Protein AF-A0A7V4GAA5-F1 (afdb_monomer_lite)

Secondary structure (DSSP, 8-state):
--TT--HHHHHHHHHHHHHHHHHHHHHHHS---HHHHHHHHHHHHHHT-S-HHHHHHHHHHHHHHHHHHHTTHHHHHHHHHHHHT---HHHHH-GGGGGGGGHHHHHHHHHHHHHHHTT--HHHHHHHHHHHTT-HHHHHHHHHHH-GGGHHHHHHHHHHHHHHHHHHHHHHT-

Radius of gyration: 19.04 Å; chains: 1; bounding box: 46×38×57 Å

pLDDT: mean 88.58, std 7.23, range [47.41, 96.06]

InterPro domains:
  IPR005661 Na+-transporting methylmalonyl-CoA/oxaloacetate decarboxylase, beta subunit [PF03977] (18-174)
  IPR005661 Na+-transporting methylmalonyl-CoA/oxaloacetate decarboxylase, beta subunit [PTHR35806] (14-174)

Sequence (174 aa):
MPADAGLWVYLGFFLAAVLAAGLGWLAVAYRLQPVFLLPLAVGLLLAAFPHPLLADALAPFLNLLQPGLDSGLFVALIFLGWGAGANLSFLVARPTKLILGLIPPAALFATYHVAVALGLSPGQGATAALIGGGDALSVAFLASRAAPEFLGPAVLAAFTLVGLQFWCQPALMR

Organism: NCBI:txid60893

Structure (mmCIF, N/CA/C/O backbone):
data_AF-A0A7V4GAA5-F1
#
_entry.id   AF-A0A7V4GAA5-F1
#
loop_
_atom_site.group_PDB
_atom_site.id
_atom_site.type_symbol
_atom_site.label_atom_id
_atom_site.label_alt_id
_atom_site.label_comp_id
_atom_site.label_asym_id
_atom_site.label_entity_id
_atom_site.label_seq_id
_atom_site.pdbx_PDB_ins_code
_atom_site.Cartn_x
_atom_site.Cartn_y
_atom_site.Cartn_z
_atom_site.occupancy
_atom_site.B_iso_or_equiv
_atom_site.auth_seq_id
_atom_site.auth_comp_id
_atom_site.auth_asym_id
_atom_site.auth_atom_id
_atom_site.pdbx_PDB_model_num
ATOM 1 N N . MET A 1 1 ? 16.451 3.320 -32.765 1.00 49.25 1 MET A N 1
ATOM 2 C CA . MET A 1 1 ? 15.761 2.093 -32.320 1.00 49.25 1 MET A CA 1
ATOM 3 C C . MET A 1 1 ? 16.797 1.289 -31.562 1.00 49.25 1 MET A C 1
ATOM 5 O O . MET A 1 1 ? 17.778 0.943 -32.210 1.00 49.25 1 MET A O 1
ATOM 9 N N . PRO A 1 2 ? 16.682 1.069 -30.241 1.00 47.41 2 PRO A N 1
ATOM 10 C CA . PRO A 1 2 ? 17.527 0.062 -29.615 1.00 47.41 2 PRO A CA 1
ATOM 11 C C . PRO A 1 2 ? 17.105 -1.275 -30.234 1.00 47.41 2 PRO A C 1
ATOM 13 O O . PRO A 1 2 ? 15.951 -1.684 -30.115 1.00 47.41 2 PRO A O 1
ATOM 16 N N . ALA A 1 3 ? 17.992 -1.859 -31.035 1.00 52.62 3 ALA A N 1
ATOM 17 C CA . ALA A 1 3 ? 17.760 -3.040 -31.866 1.00 52.62 3 ALA A CA 1
ATOM 18 C C . ALA A 1 3 ? 17.817 -4.360 -31.063 1.00 52.62 3 ALA A C 1
ATOM 20 O O . ALA A 1 3 ? 17.899 -5.444 -31.632 1.00 52.62 3 ALA A O 1
ATOM 21 N N . ASP A 1 4 ? 17.787 -4.253 -29.739 1.00 58.16 4 ASP A N 1
ATOM 22 C CA . ASP A 1 4 ? 18.194 -5.263 -28.770 1.00 58.16 4 ASP A CA 1
ATOM 23 C C . ASP A 1 4 ? 17.146 -5.497 -27.660 1.00 58.16 4 ASP A C 1
ATOM 25 O O . ASP A 1 4 ? 17.279 -6.426 -26.862 1.00 58.16 4 ASP A O 1
ATOM 29 N N . ALA A 1 5 ? 16.036 -4.747 -27.654 1.00 61.91 5 ALA A N 1
ATOM 30 C CA . ALA A 1 5 ? 14.881 -5.058 -26.813 1.00 61.91 5 ALA A CA 1
ATOM 31 C C . ALA A 1 5 ? 14.070 -6.210 -27.436 1.00 61.91 5 ALA A C 1
ATOM 33 O O . ALA A 1 5 ? 13.341 -6.031 -28.412 1.00 61.91 5 ALA A O 1
ATOM 34 N N . GLY A 1 6 ? 14.206 -7.416 -26.880 1.00 78.62 6 GLY A N 1
ATOM 35 C CA . GLY A 1 6 ? 13.445 -8.587 -27.326 1.00 78.62 6 GLY A CA 1
ATOM 36 C C . GLY A 1 6 ? 11.925 -8.392 -27.211 1.00 78.62 6 GLY A C 1
ATOM 37 O O . GLY A 1 6 ? 11.447 -7.607 -26.394 1.00 78.62 6 GLY A O 1
ATOM 38 N N . LEU A 1 7 ? 11.153 -9.164 -27.989 1.00 83.88 7 LEU A N 1
ATOM 39 C CA . LEU A 1 7 ? 9.676 -9.182 -27.998 1.00 83.88 7 LEU A CA 1
ATOM 40 C C . LEU A 1 7 ? 9.049 -9.171 -26.589 1.00 83.88 7 LEU A C 1
ATOM 42 O O . LEU A 1 7 ? 8.017 -8.542 -26.365 1.00 83.88 7 LEU A O 1
ATOM 46 N N . TRP A 1 8 ? 9.700 -9.832 -25.631 1.00 85.00 8 TRP A N 1
ATOM 47 C CA . TRP A 1 8 ? 9.291 -9.905 -24.229 1.00 85.00 8 TRP A CA 1
ATOM 48 C C . TRP A 1 8 ? 9.189 -8.545 -23.530 1.00 85.00 8 TRP A C 1
ATOM 50 O O . TRP A 1 8 ? 8.291 -8.356 -22.714 1.00 85.00 8 TRP A O 1
ATOM 60 N N . VAL A 1 9 ? 10.051 -7.582 -23.870 1.00 85.31 9 VAL A N 1
ATOM 61 C CA . VAL A 1 9 ? 10.027 -6.227 -23.293 1.00 85.31 9 VAL A CA 1
ATOM 62 C C . VAL A 1 9 ? 8.776 -5.478 -23.752 1.00 85.31 9 VAL A C 1
ATOM 64 O O . VAL A 1 9 ? 8.057 -4.898 -22.941 1.00 85.31 9 VAL A O 1
ATOM 67 N N . TYR A 1 10 ? 8.463 -5.553 -25.047 1.00 87.12 10 TYR A N 1
ATOM 68 C CA . TYR A 1 10 ? 7.264 -4.932 -25.609 1.00 87.12 10 TYR A CA 1
ATOM 69 C C . TYR A 1 10 ? 5.977 -5.607 -25.137 1.00 87.12 10 TYR A C 1
ATOM 71 O O . TYR A 1 10 ? 4.987 -4.922 -24.886 1.00 87.12 10 TYR A O 1
ATOM 79 N N . LEU A 1 11 ? 5.994 -6.932 -24.965 1.00 89.94 11 LEU A N 1
ATOM 80 C CA . LEU A 1 11 ? 4.877 -7.658 -24.367 1.00 89.94 11 LEU A CA 1
ATOM 81 C C . LEU A 1 11 ? 4.651 -7.225 -22.911 1.00 89.94 11 LEU A C 1
ATOM 83 O O . LEU A 1 11 ? 3.516 -6.956 -22.527 1.00 89.94 11 LEU A O 1
ATOM 87 N N . GLY A 1 12 ? 5.721 -7.104 -22.120 1.00 89.38 12 GLY A N 1
ATOM 88 C CA . GLY A 1 12 ? 5.652 -6.604 -20.745 1.00 89.38 12 GLY A CA 1
ATOM 89 C C . GLY A 1 12 ? 5.072 -5.191 -20.671 1.00 89.38 12 GLY A C 1
ATOM 90 O O . GLY A 1 12 ? 4.147 -4.945 -19.898 1.00 89.38 12 GLY A O 1
ATOM 91 N N . PHE A 1 13 ? 5.539 -4.288 -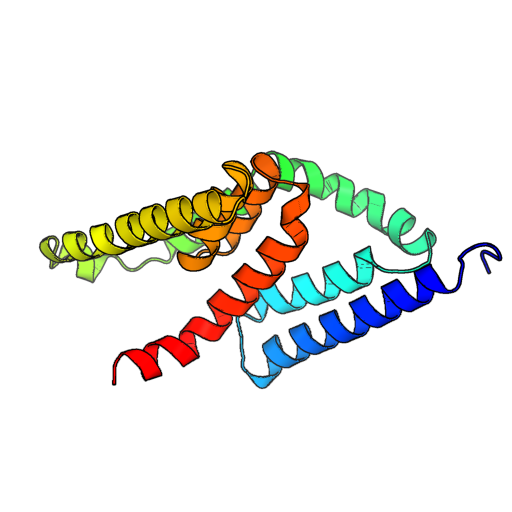21.538 1.00 91.00 13 PHE A N 1
ATOM 92 C CA . PHE A 1 13 ? 4.983 -2.940 -21.648 1.00 91.00 13 PHE A CA 1
ATOM 93 C C . PHE A 1 13 ? 3.501 -2.951 -22.035 1.00 91.00 13 PHE A C 1
ATOM 95 O O . PHE A 1 13 ? 2.701 -2.253 -21.418 1.00 91.00 13 PHE A O 1
ATOM 102 N N . PHE A 1 14 ? 3.113 -3.761 -23.022 1.00 92.38 14 PHE A N 1
ATOM 103 C CA . PHE A 1 14 ? 1.718 -3.879 -23.441 1.00 92.38 14 PHE A CA 1
ATOM 104 C C . PHE A 1 14 ? 0.816 -4.339 -22.287 1.00 92.38 14 PHE A C 1
ATOM 106 O O . PHE A 1 14 ? -0.228 -3.734 -22.046 1.00 92.38 14 PHE A O 1
ATOM 113 N N . LEU A 1 15 ? 1.236 -5.355 -21.527 1.00 93.31 15 LEU A N 1
ATOM 114 C CA . LEU A 1 15 ? 0.495 -5.830 -20.356 1.00 93.31 15 LEU A CA 1
ATOM 115 C C . LEU A 1 15 ? 0.383 -4.750 -19.273 1.00 93.31 15 LEU A C 1
ATOM 117 O O . LEU A 1 15 ? -0.707 -4.517 -18.749 1.00 93.31 15 LEU A O 1
ATOM 121 N N . ALA A 1 16 ? 1.478 -4.047 -18.976 1.00 92.31 16 ALA A N 1
ATOM 122 C CA . ALA A 1 16 ? 1.469 -2.927 -18.039 1.00 92.31 16 ALA A CA 1
ATOM 123 C C . ALA A 1 16 ? 0.545 -1.793 -18.509 1.00 92.31 16 ALA A C 1
ATOM 125 O O . ALA A 1 16 ? -0.163 -1.202 -17.695 1.00 92.31 16 ALA A O 1
ATOM 126 N N . ALA A 1 17 ? 0.491 -1.530 -19.816 1.00 93.81 17 ALA A N 1
ATOM 127 C CA . ALA A 1 17 ? -0.380 -0.517 -20.393 1.00 93.81 17 ALA A CA 1
ATOM 128 C C . ALA A 1 17 ? -1.861 -0.881 -20.299 1.00 93.81 17 ALA A C 1
ATOM 130 O O . ALA A 1 17 ? -2.674 -0.032 -19.934 1.00 93.81 17 ALA A O 1
ATOM 131 N N . VAL A 1 18 ? -2.210 -2.144 -20.552 1.00 95.38 18 VAL A N 1
ATOM 132 C CA . VAL A 1 18 ? -3.575 -2.648 -20.347 1.00 95.38 18 VAL A CA 1
ATOM 133 C C . VAL A 1 18 ? -3.975 -2.534 -18.875 1.00 95.38 18 VAL A C 1
ATOM 135 O O . VAL A 1 18 ? -5.063 -2.041 -18.575 1.00 95.38 18 VAL A O 1
ATOM 138 N N . LEU A 1 19 ? -3.090 -2.921 -17.951 1.00 93.69 19 LEU A N 1
ATOM 139 C CA . LEU A 1 19 ? -3.339 -2.797 -16.513 1.00 93.69 19 LEU A CA 1
ATOM 140 C C . LEU A 1 19 ? -3.519 -1.335 -16.092 1.00 93.69 19 LEU A C 1
ATOM 142 O O . LEU A 1 19 ? -4.501 -1.011 -15.428 1.00 93.69 19 LEU A O 1
ATOM 146 N N . ALA A 1 20 ? -2.629 -0.437 -16.513 1.00 94.06 20 ALA A N 1
ATOM 147 C CA . ALA A 1 20 ? -2.718 0.985 -16.200 1.00 94.06 20 ALA A CA 1
ATOM 148 C C . ALA A 1 20 ? -3.989 1.633 -16.767 1.00 94.06 20 ALA A C 1
ATOM 150 O O . ALA A 1 20 ? -4.658 2.390 -16.065 1.00 94.06 20 ALA A O 1
ATOM 151 N N . ALA A 1 21 ? -4.364 1.306 -18.007 1.00 94.81 21 ALA A N 1
ATOM 152 C CA . ALA A 1 21 ? -5.617 1.766 -18.599 1.00 94.81 21 ALA A CA 1
ATOM 153 C C . ALA A 1 21 ? -6.833 1.239 -17.821 1.00 94.81 21 ALA A C 1
ATOM 155 O O . ALA A 1 21 ? -7.769 1.995 -17.566 1.00 94.81 21 ALA A O 1
ATOM 156 N N . GLY A 1 22 ? -6.795 -0.025 -17.384 1.00 93.31 22 GLY A N 1
ATOM 157 C CA . GLY A 1 22 ? -7.817 -0.621 -16.526 1.00 93.31 22 GLY A CA 1
ATOM 158 C C . GLY A 1 22 ? -7.950 0.097 -15.181 1.00 93.31 22 GLY A C 1
ATOM 159 O O . GLY A 1 22 ? -9.056 0.469 -14.796 1.00 93.31 22 GLY A O 1
ATOM 160 N N . LEU A 1 23 ? -6.834 0.366 -14.497 1.00 91.56 23 LEU A N 1
ATOM 161 C CA . LEU A 1 23 ? -6.815 1.132 -13.244 1.00 91.56 23 LEU A CA 1
ATOM 162 C C . LEU A 1 23 ? -7.336 2.558 -13.438 1.00 91.56 23 LEU A C 1
ATOM 164 O O . LEU A 1 23 ? -8.141 3.028 -12.638 1.00 91.56 23 LEU A O 1
ATOM 168 N N . GLY A 1 24 ? -6.910 3.236 -14.506 1.00 93.38 24 GLY A N 1
ATOM 169 C CA . GLY A 1 24 ? -7.375 4.583 -14.830 1.00 93.38 24 GLY A CA 1
ATOM 170 C C . GLY A 1 24 ? -8.871 4.616 -15.138 1.00 93.38 24 GLY A C 1
ATOM 171 O O . GLY A 1 24 ? -9.590 5.489 -14.651 1.00 93.38 24 GLY A O 1
ATOM 172 N N . TRP A 1 25 ? -9.370 3.623 -15.876 1.00 93.50 25 TRP A N 1
ATOM 173 C CA . TRP A 1 25 ? -10.797 3.466 -16.127 1.00 93.50 25 TRP A CA 1
ATOM 174 C C . TRP A 1 25 ? -11.576 3.214 -14.834 1.00 93.50 25 TRP A C 1
ATOM 176 O O . TRP A 1 25 ? -12.569 3.896 -14.595 1.00 93.50 25 TRP A O 1
ATOM 186 N N . LEU A 1 26 ? -11.108 2.315 -13.962 1.00 90.31 26 LEU A N 1
ATOM 187 C CA . LEU A 1 26 ? -11.723 2.069 -12.654 1.00 90.31 26 LEU A CA 1
ATOM 188 C C . LEU A 1 26 ? -11.757 3.339 -11.791 1.00 90.31 26 LEU A C 1
ATOM 190 O O . LEU A 1 26 ? -12.786 3.662 -11.191 1.00 90.31 26 LEU A O 1
ATOM 194 N N . ALA A 1 27 ? -10.658 4.094 -11.778 1.00 91.12 27 ALA A N 1
ATOM 195 C CA . ALA A 1 27 ? -10.539 5.342 -11.038 1.00 91.12 27 ALA A CA 1
ATOM 196 C C . ALA A 1 27 ? -11.550 6.404 -11.494 1.00 91.12 27 ALA A C 1
ATOM 198 O O . ALA A 1 27 ? -12.108 7.118 -10.662 1.00 91.12 27 ALA A O 1
ATOM 199 N N . VAL A 1 28 ? -11.816 6.502 -12.802 1.00 92.12 28 VAL A N 1
ATOM 200 C CA . VAL A 1 28 ? -12.721 7.511 -13.379 1.00 92.12 28 VAL A CA 1
ATOM 201 C C . VAL A 1 28 ? -14.174 7.034 -13.395 1.00 92.12 28 VAL A C 1
ATOM 203 O O . VAL A 1 28 ? -15.051 7.730 -12.882 1.00 92.12 28 VAL A O 1
ATOM 206 N N . ALA A 1 29 ? -14.441 5.856 -13.961 1.00 90.94 29 ALA A N 1
ATOM 207 C CA . ALA A 1 29 ? -15.795 5.347 -14.173 1.00 90.94 29 ALA A CA 1
ATOM 208 C C . ALA A 1 29 ? -16.497 5.003 -12.852 1.00 90.94 29 ALA A C 1
ATOM 210 O O . ALA A 1 29 ? -17.660 5.353 -12.665 1.00 90.94 29 ALA A O 1
ATOM 211 N N . TYR A 1 30 ? -15.775 4.379 -11.916 1.00 87.00 30 TYR A N 1
ATOM 212 C CA . TYR A 1 30 ? -16.315 3.965 -10.615 1.00 87.00 30 TYR A CA 1
ATOM 213 C C . TYR A 1 30 ? -15.907 4.893 -9.470 1.00 87.00 30 TYR A C 1
ATOM 215 O O . TYR A 1 30 ? -16.256 4.635 -8.318 1.00 87.00 30 TYR A O 1
ATOM 223 N N . ARG A 1 31 ? -15.185 5.983 -9.777 1.00 85.44 31 ARG A N 1
ATOM 224 C CA . ARG A 1 31 ? -14.694 6.972 -8.803 1.00 85.44 31 ARG A CA 1
ATOM 225 C C . ARG A 1 31 ? -13.893 6.343 -7.656 1.00 85.44 31 ARG A C 1
ATOM 227 O O . ARG A 1 31 ? -13.924 6.835 -6.528 1.00 85.44 31 ARG A O 1
ATOM 234 N N . LEU A 1 32 ? -13.168 5.259 -7.941 1.00 87.62 32 LEU A N 1
ATOM 235 C CA . LEU A 1 32 ? -12.324 4.584 -6.957 1.00 87.62 32 LEU A CA 1
ATOM 236 C C . LEU A 1 32 ? -11.069 5.426 -6.724 1.00 87.62 32 LEU A C 1
ATOM 238 O O . LEU A 1 32 ? -10.228 5.513 -7.609 1.00 87.62 32 LEU A O 1
ATOM 242 N N . GLN A 1 33 ? -10.971 6.082 -5.564 1.00 84.75 33 GLN A N 1
ATOM 243 C CA . GLN A 1 33 ? -9.793 6.844 -5.109 1.00 84.75 33 GLN A CA 1
ATOM 244 C C . GLN A 1 33 ? -8.940 7.470 -6.239 1.00 84.75 33 GLN A C 1
ATOM 246 O O . GLN A 1 33 ? -7.749 7.164 -6.360 1.00 84.75 33 GLN A O 1
ATOM 251 N N . PRO A 1 34 ? -9.513 8.355 -7.078 1.00 87.50 34 PRO A N 1
ATOM 252 C CA . PRO A 1 34 ? -8.842 8.827 -8.289 1.00 87.50 34 PRO A CA 1
ATOM 253 C C . PRO A 1 34 ? -7.531 9.559 -7.993 1.00 87.50 34 PRO A C 1
ATOM 255 O O . PRO A 1 34 ? -6.598 9.488 -8.786 1.00 87.50 34 PRO A O 1
ATOM 258 N N . VAL A 1 35 ? -7.430 10.186 -6.816 1.00 88.31 35 VAL A N 1
ATOM 259 C CA . VAL A 1 35 ? -6.220 10.868 -6.331 1.00 88.31 35 VAL A CA 1
ATOM 260 C C . VAL A 1 35 ? -5.018 9.924 -6.213 1.00 88.31 35 VAL A C 1
ATOM 262 O O . VAL A 1 35 ? -3.893 10.373 -6.389 1.00 88.31 35 VAL A O 1
ATOM 265 N N . PHE A 1 36 ? -5.233 8.629 -5.961 1.00 88.00 36 PHE A N 1
ATOM 266 C CA . PHE A 1 36 ? -4.154 7.648 -5.816 1.00 88.00 36 PHE A CA 1
ATOM 267 C C . PHE A 1 36 ? -4.052 6.698 -7.012 1.00 88.00 36 PHE A C 1
ATOM 269 O O . PHE A 1 36 ? -2.950 6.455 -7.503 1.00 88.00 36 PHE A O 1
ATOM 276 N N . LEU A 1 37 ? -5.182 6.199 -7.530 1.00 90.19 37 LEU A N 1
ATOM 277 C CA . LEU A 1 37 ? -5.171 5.245 -8.643 1.00 90.19 37 LEU A CA 1
ATOM 278 C C . LEU A 1 37 ? -4.701 5.866 -9.965 1.00 90.19 37 LEU A C 1
ATOM 280 O O . LEU A 1 37 ? -4.041 5.177 -10.739 1.00 90.19 37 LEU A O 1
ATOM 284 N N . LEU A 1 38 ? -4.985 7.150 -10.228 1.00 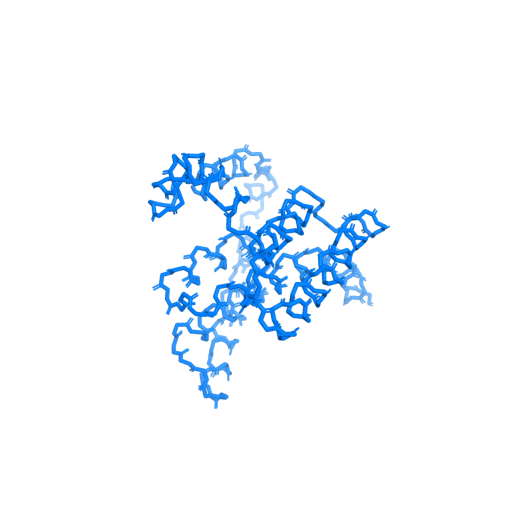92.88 38 LEU A N 1
ATOM 285 C CA . LEU A 1 38 ? -4.516 7.798 -11.458 1.00 92.88 38 LEU A CA 1
ATOM 286 C C . LEU A 1 38 ? -2.990 7.989 -11.466 1.00 92.88 38 LEU A C 1
ATOM 288 O O . LEU A 1 38 ? -2.362 7.538 -12.426 1.00 92.88 38 LEU A O 1
ATOM 292 N N . PRO A 1 39 ? -2.354 8.569 -10.425 1.00 91.12 39 PRO A N 1
ATOM 293 C CA . PRO A 1 39 ? -0.894 8.614 -10.364 1.00 91.12 39 PRO A CA 1
ATOM 294 C C . PRO A 1 39 ? -0.249 7.227 -10.383 1.00 91.12 39 PRO A C 1
ATOM 296 O O . PRO A 1 39 ? 0.788 7.060 -11.017 1.00 91.12 39 PRO A O 1
ATOM 299 N N . LEU A 1 40 ? -0.867 6.223 -9.748 1.00 91.31 40 LEU A N 1
ATOM 300 C CA . LEU A 1 40 ? -0.368 4.846 -9.767 1.00 91.31 40 LEU A CA 1
ATOM 301 C C . LEU A 1 40 ? -0.393 4.246 -11.181 1.00 91.31 40 LEU A C 1
ATOM 303 O O . LEU A 1 40 ? 0.587 3.635 -11.601 1.00 91.31 40 LEU A O 1
ATOM 307 N N . ALA A 1 41 ? -1.475 4.455 -11.936 1.00 93.12 41 ALA A N 1
ATOM 308 C CA . ALA A 1 41 ? -1.580 4.018 -13.326 1.00 93.12 41 ALA A CA 1
ATOM 309 C C . ALA A 1 41 ? -0.515 4.681 -14.215 1.00 93.12 41 ALA A C 1
ATOM 311 O O . ALA A 1 41 ? 0.131 4.008 -15.018 1.00 93.12 41 ALA A O 1
ATOM 312 N N . VAL A 1 42 ? -0.283 5.985 -14.038 1.00 91.88 42 VAL A N 1
ATOM 313 C CA . VAL A 1 42 ? 0.786 6.703 -14.749 1.00 91.88 42 VAL A CA 1
ATOM 314 C C . VAL A 1 42 ? 2.159 6.167 -14.344 1.00 91.88 42 VAL A C 1
ATOM 316 O O . VAL A 1 42 ? 2.972 5.869 -15.213 1.00 91.88 42 VAL A O 1
ATOM 319 N N . GLY A 1 43 ? 2.412 5.979 -13.048 1.00 89.69 43 GLY A N 1
ATOM 320 C CA . GLY A 1 43 ? 3.663 5.414 -12.545 1.00 89.69 43 GLY A CA 1
ATOM 321 C C . GLY A 1 43 ? 3.953 4.026 -13.117 1.00 89.69 43 GLY A C 1
ATOM 322 O O . GLY A 1 43 ? 5.079 3.763 -13.528 1.00 89.69 43 GLY A O 1
ATOM 323 N N . LEU A 1 44 ? 2.930 3.171 -13.232 1.00 91.00 44 LEU A N 1
ATOM 324 C CA . LEU A 1 44 ? 3.042 1.848 -13.849 1.00 91.00 44 LEU A CA 1
ATOM 325 C C . LEU A 1 44 ? 3.444 1.933 -15.332 1.00 91.00 44 LEU A C 1
ATOM 327 O O . LEU A 1 44 ? 4.314 1.182 -15.769 1.00 91.00 44 LEU A O 1
ATOM 331 N N . LEU A 1 45 ? 2.859 2.866 -16.093 1.00 90.50 45 LEU A N 1
ATOM 332 C CA . LEU A 1 45 ? 3.231 3.105 -17.495 1.00 90.50 45 LEU A CA 1
ATOM 333 C C . LEU A 1 45 ? 4.668 3.602 -17.638 1.00 90.50 45 LEU A C 1
ATOM 335 O O . LEU A 1 45 ? 5.393 3.130 -18.512 1.00 90.50 45 LEU A O 1
ATOM 339 N N . LEU A 1 46 ? 5.067 4.554 -16.791 1.00 88.62 46 LEU A N 1
ATOM 340 C CA . LEU A 1 46 ? 6.411 5.126 -16.807 1.00 88.62 46 LEU A CA 1
ATOM 341 C C . LEU A 1 46 ? 7.462 4.072 -16.442 1.00 88.62 46 LEU A C 1
ATOM 343 O O . LEU A 1 46 ? 8.489 3.986 -17.108 1.00 88.62 46 LEU A O 1
ATOM 347 N N . ALA A 1 47 ? 7.185 3.240 -15.435 1.00 86.06 47 ALA A N 1
ATOM 348 C CA . ALA A 1 47 ? 8.086 2.179 -14.993 1.00 86.06 47 ALA A CA 1
ATOM 349 C C . ALA A 1 47 ? 8.252 1.060 -16.034 1.00 86.06 47 ALA A C 1
ATOM 351 O O . ALA A 1 47 ? 9.326 0.476 -16.142 1.00 86.06 47 ALA A O 1
ATOM 352 N N . ALA A 1 48 ? 7.203 0.759 -16.804 1.00 88.06 48 ALA A N 1
ATOM 353 C CA . ALA A 1 48 ? 7.233 -0.287 -17.824 1.00 88.06 48 ALA A CA 1
ATOM 354 C C . ALA A 1 48 ? 7.716 0.201 -19.203 1.00 88.06 48 ALA A C 1
ATOM 356 O O . ALA A 1 48 ? 7.770 -0.597 -20.141 1.00 88.06 48 ALA A O 1
ATOM 357 N N . PHE A 1 49 ? 8.015 1.495 -19.365 1.00 88.62 49 PHE A N 1
ATOM 358 C CA . PHE A 1 49 ? 8.299 2.079 -20.673 1.00 88.62 49 PHE A CA 1
ATOM 359 C C . PHE A 1 49 ? 9.560 1.455 -21.308 1.00 88.62 49 PHE A C 1
ATOM 361 O O . PHE A 1 49 ? 10.630 1.478 -20.700 1.00 88.62 49 PHE A O 1
ATOM 368 N N . PRO A 1 50 ? 9.490 0.939 -22.550 1.00 82.19 50 PRO A N 1
ATOM 369 C CA . PRO A 1 50 ? 10.536 0.096 -23.135 1.00 82.19 50 PRO A CA 1
ATOM 370 C C . PRO A 1 50 ? 11.747 0.885 -23.668 1.00 82.19 50 PRO A C 1
ATOM 372 O O . PRO A 1 50 ? 12.526 0.354 -24.456 1.00 82.19 50 PRO A O 1
ATOM 375 N N . HIS A 1 51 ? 11.902 2.160 -23.291 1.00 80.38 51 HIS A N 1
ATOM 376 C CA . HIS A 1 51 ? 12.968 3.026 -23.792 1.00 80.38 51 HIS A CA 1
ATOM 377 C C . HIS A 1 51 ? 13.702 3.748 -22.646 1.00 80.38 51 HIS A C 1
ATOM 379 O O . HIS A 1 51 ? 13.061 4.496 -21.903 1.00 80.38 51 HIS A O 1
ATOM 385 N N . PRO A 1 52 ? 15.044 3.632 -22.550 1.00 74.62 52 PRO A N 1
ATOM 386 C CA . PRO A 1 52 ? 15.820 4.201 -21.441 1.00 74.62 52 PRO A CA 1
ATOM 387 C C . PRO A 1 52 ? 15.754 5.732 -21.371 1.00 74.62 52 PRO A C 1
ATOM 389 O O . PRO A 1 52 ? 15.674 6.277 -20.280 1.00 74.62 52 PRO A O 1
ATOM 392 N N . LEU A 1 53 ? 15.654 6.420 -22.519 1.00 80.75 53 LEU A N 1
ATOM 393 C CA . LEU A 1 53 ? 15.503 7.887 -22.590 1.00 80.75 53 LEU A CA 1
ATOM 394 C C . LEU A 1 53 ? 14.469 8.478 -21.620 1.00 80.75 53 LEU A C 1
ATOM 396 O O . LEU A 1 53 ? 14.691 9.568 -21.102 1.00 80.75 53 LEU A O 1
ATOM 400 N N . LEU A 1 54 ? 13.337 7.803 -21.394 1.00 83.44 54 LEU A N 1
ATOM 401 C CA . LEU A 1 54 ? 12.317 8.318 -20.481 1.00 83.44 54 LEU A CA 1
ATOM 402 C C . LEU A 1 54 ? 12.758 8.189 -19.018 1.00 83.44 54 LEU A C 1
ATOM 404 O O . LEU A 1 54 ? 12.583 9.126 -18.243 1.00 83.44 54 LEU A O 1
ATOM 408 N N . ALA A 1 55 ? 13.350 7.050 -18.657 1.00 80.25 55 ALA A N 1
ATOM 409 C CA . ALA A 1 55 ? 13.894 6.821 -17.325 1.00 80.25 55 ALA A CA 1
ATOM 410 C C . ALA A 1 55 ? 15.044 7.794 -17.029 1.00 80.25 55 ALA A C 1
ATOM 412 O O . ALA A 1 55 ? 15.042 8.429 -15.979 1.00 80.25 55 ALA A O 1
ATOM 413 N N . ASP A 1 56 ? 15.956 7.991 -17.984 1.00 86.19 56 ASP A N 1
ATOM 414 C CA . ASP A 1 56 ? 17.087 8.915 -17.857 1.00 86.19 56 ASP A CA 1
ATOM 415 C C . ASP A 1 56 ? 16.621 10.371 -17.716 1.00 86.19 56 ASP A C 1
ATOM 417 O O . ASP A 1 56 ? 17.139 11.119 -16.886 1.00 86.19 56 ASP A O 1
ATOM 421 N N . ALA A 1 57 ? 15.604 10.773 -18.485 1.00 88.94 57 ALA A N 1
ATOM 422 C CA . ALA A 1 57 ? 15.031 12.114 -18.401 1.00 88.94 57 ALA A CA 1
ATOM 423 C C . ALA A 1 57 ? 14.321 12.374 -17.062 1.00 88.94 57 ALA A C 1
ATOM 425 O O . ALA A 1 57 ? 14.367 13.493 -16.548 1.00 88.94 57 ALA A O 1
ATOM 426 N N . LEU A 1 58 ? 13.665 11.359 -16.488 1.00 89.00 58 LEU A N 1
ATOM 427 C CA . LEU A 1 58 ? 12.950 11.473 -15.214 1.00 89.00 58 LEU A CA 1
ATOM 428 C C . LEU A 1 58 ? 13.846 11.238 -13.993 1.00 89.00 58 LEU A C 1
ATOM 430 O O . LEU A 1 58 ? 13.493 11.681 -12.899 1.00 89.00 58 LEU A O 1
ATOM 434 N N . ALA A 1 59 ? 15.001 10.590 -14.155 1.00 88.06 59 ALA A N 1
ATOM 435 C CA . ALA A 1 59 ? 15.891 10.221 -13.059 1.00 88.06 59 ALA A CA 1
ATOM 436 C C . ALA A 1 59 ? 16.253 11.393 -12.127 1.00 88.06 59 ALA A C 1
ATOM 438 O O . ALA A 1 59 ? 16.133 11.210 -10.918 1.00 88.06 59 ALA A O 1
ATOM 439 N N . PRO A 1 60 ? 16.609 12.610 -12.597 1.00 92.50 60 PRO A N 1
ATOM 440 C CA . PRO A 1 60 ? 16.913 13.726 -11.697 1.00 92.50 60 PRO A CA 1
ATOM 441 C C . PRO A 1 60 ? 15.731 14.108 -10.799 1.00 92.50 60 PRO A C 1
ATOM 443 O O . PRO A 1 60 ? 15.910 14.397 -9.617 1.00 92.50 60 PRO A O 1
ATOM 446 N N . PHE A 1 61 ? 14.516 14.078 -11.351 1.00 90.62 61 PHE A N 1
ATOM 447 C CA . PHE A 1 61 ? 13.293 14.380 -10.615 1.00 90.62 61 PHE A CA 1
ATOM 448 C C . PHE A 1 61 ? 12.941 13.269 -9.619 1.00 90.62 61 PHE A C 1
ATOM 450 O O . PHE A 1 61 ? 12.667 13.551 -8.455 1.00 90.62 61 PHE A O 1
ATOM 457 N N . LEU A 1 62 ? 12.997 12.004 -10.044 1.00 89.56 62 LEU A N 1
ATOM 458 C CA . LEU A 1 62 ? 12.717 10.861 -9.171 1.00 89.56 62 LEU A CA 1
ATOM 459 C C . LEU A 1 62 ? 13.743 10.757 -8.034 1.00 89.56 62 LEU A C 1
ATOM 461 O O . LEU A 1 62 ? 13.359 10.572 -6.882 1.00 89.56 62 LEU A O 1
ATOM 465 N N . ASN A 1 63 ? 15.025 10.988 -8.325 1.00 91.25 63 ASN A N 1
ATOM 466 C CA . ASN A 1 63 ? 16.099 10.996 -7.329 1.00 91.25 63 ASN A CA 1
ATOM 467 C C . ASN A 1 63 ? 15.942 12.126 -6.302 1.00 91.25 63 ASN A C 1
ATOM 469 O O . ASN A 1 63 ? 16.356 11.964 -5.158 1.00 91.25 63 ASN A O 1
ATOM 473 N N . LEU A 1 64 ? 15.329 13.252 -6.678 1.00 94.06 64 LEU A N 1
ATOM 474 C CA . LEU A 1 64 ? 15.000 14.324 -5.737 1.00 94.06 64 LEU A CA 1
ATOM 475 C C . LEU A 1 64 ? 13.883 13.910 -4.765 1.00 94.06 64 LEU A C 1
ATOM 477 O O . LEU A 1 64 ? 13.882 14.336 -3.612 1.00 94.06 64 LEU A O 1
ATOM 481 N N . LEU A 1 65 ? 12.945 13.071 -5.212 1.00 90.50 65 LEU A N 1
ATOM 482 C CA . LEU A 1 65 ? 11.834 12.575 -4.393 1.00 90.50 65 LEU A CA 1
ATOM 483 C C . LEU A 1 65 ? 12.208 11.353 -3.543 1.00 90.50 65 LEU A C 1
ATOM 485 O O . LEU A 1 65 ? 11.635 11.162 -2.468 1.00 90.50 65 LEU A O 1
ATOM 489 N N . GLN A 1 66 ? 13.174 10.550 -3.994 1.00 89.75 66 GLN A N 1
ATOM 490 C CA . GLN A 1 66 ? 13.572 9.290 -3.363 1.00 89.75 66 GLN A CA 1
ATOM 491 C C . GLN A 1 66 ? 13.860 9.412 -1.849 1.00 89.75 66 GLN A C 1
ATOM 493 O O . GLN A 1 66 ? 13.297 8.625 -1.087 1.00 89.75 66 GLN A O 1
ATOM 498 N N . PRO A 1 67 ? 14.601 10.426 -1.347 1.00 92.50 67 PRO A N 1
ATOM 499 C CA . PRO A 1 67 ? 14.863 10.553 0.089 1.00 92.50 67 PRO A CA 1
ATOM 500 C C . PRO A 1 67 ? 13.592 10.745 0.929 1.00 92.50 67 PRO A C 1
ATOM 502 O O . PRO A 1 67 ? 13.513 10.280 2.069 1.00 92.50 67 PRO A O 1
ATOM 505 N N . GLY A 1 68 ? 12.576 11.419 0.378 1.00 90.00 68 GLY A N 1
ATOM 506 C CA . GLY A 1 68 ? 11.284 11.617 1.041 1.00 90.00 68 GLY A CA 1
ATOM 507 C C . GLY A 1 68 ? 10.449 10.336 1.120 1.00 90.00 68 GLY A C 1
ATOM 508 O O . GLY A 1 68 ? 9.704 10.148 2.085 1.00 90.00 68 GLY A O 1
ATOM 509 N N . LEU A 1 69 ? 10.607 9.439 0.141 1.00 86.00 69 LEU A N 1
ATOM 510 C CA . LEU A 1 69 ? 10.008 8.103 0.142 1.00 86.00 69 LEU A CA 1
ATOM 511 C C . LEU A 1 69 ? 10.720 7.180 1.139 1.00 86.00 69 LEU A C 1
ATOM 513 O O . LEU A 1 69 ? 10.064 6.611 2.011 1.00 86.00 69 LEU A O 1
ATOM 517 N N . ASP A 1 70 ? 12.049 7.090 1.066 1.00 86.19 70 ASP A N 1
ATOM 518 C CA . ASP A 1 70 ? 12.853 6.167 1.882 1.00 86.19 70 ASP A CA 1
ATOM 519 C C . ASP A 1 70 ? 12.751 6.484 3.385 1.00 86.19 70 ASP A C 1
ATOM 521 O O . ASP A 1 70 ? 12.597 5.595 4.235 1.00 86.19 70 ASP A O 1
ATOM 525 N N . SER A 1 71 ? 12.769 7.778 3.722 1.00 89.62 71 SER A N 1
ATOM 526 C CA . SER A 1 71 ? 12.581 8.252 5.098 1.00 89.62 71 SER A CA 1
ATOM 527 C C . SER A 1 71 ? 11.156 8.049 5.623 1.00 89.62 71 SER A C 1
ATOM 529 O O . SER A 1 71 ? 10.948 8.080 6.835 1.00 89.62 71 SER A O 1
ATOM 531 N N . GLY A 1 72 ? 10.175 7.825 4.743 1.00 87.75 72 GLY A N 1
ATOM 532 C CA . GLY A 1 72 ? 8.755 7.793 5.093 1.00 87.75 72 GLY A CA 1
ATOM 533 C C . GLY A 1 72 ? 8.139 9.177 5.318 1.00 87.75 72 GLY A C 1
ATOM 534 O O . GLY A 1 72 ? 6.988 9.262 5.745 1.00 87.75 72 GLY A O 1
ATOM 535 N N . LEU A 1 73 ? 8.866 10.261 5.019 1.00 91.81 73 LEU A N 1
ATOM 536 C CA . LEU A 1 73 ? 8.398 11.632 5.218 1.00 91.81 73 LEU A CA 1
ATOM 537 C C . LEU A 1 73 ? 7.093 11.907 4.463 1.00 91.81 73 LEU A C 1
ATOM 539 O O . LEU A 1 73 ? 6.169 12.476 5.037 1.00 91.81 73 LEU A O 1
ATOM 543 N N . PHE A 1 74 ? 6.981 11.480 3.202 1.00 91.12 74 PHE A N 1
ATOM 544 C CA . PHE A 1 74 ? 5.757 11.707 2.425 1.00 91.12 74 PHE A CA 1
ATOM 545 C C . PHE A 1 74 ? 4.553 10.981 3.021 1.00 91.12 74 PHE A C 1
ATOM 547 O O . PHE A 1 74 ? 3.481 11.570 3.135 1.00 91.12 74 PHE A O 1
ATOM 554 N N . VAL A 1 75 ? 4.740 9.739 3.469 1.00 89.62 75 VAL A N 1
ATOM 555 C CA . VAL A 1 75 ? 3.684 8.964 4.134 1.00 89.62 75 VAL A CA 1
ATOM 556 C C . VAL A 1 75 ? 3.261 9.653 5.436 1.00 89.62 75 VAL A C 1
ATOM 558 O O . VAL A 1 75 ? 2.069 9.842 5.669 1.00 89.62 75 VAL A O 1
ATOM 561 N N . ALA A 1 76 ? 4.220 10.120 6.240 1.00 90.94 76 ALA A N 1
ATOM 562 C CA . ALA A 1 76 ? 3.945 10.850 7.475 1.00 90.94 76 ALA A CA 1
ATOM 563 C C . ALA A 1 76 ? 3.196 12.172 7.231 1.00 90.94 76 ALA A C 1
ATOM 565 O O . ALA A 1 76 ? 2.249 12.480 7.952 1.00 90.94 76 ALA A O 1
ATOM 566 N N . LEU A 1 77 ? 3.572 12.938 6.201 1.00 93.44 77 LEU A N 1
ATOM 567 C CA . LEU A 1 77 ? 2.892 14.184 5.834 1.00 93.44 77 LEU A CA 1
ATOM 568 C C . LEU A 1 77 ? 1.459 13.937 5.347 1.00 93.44 77 LEU A C 1
ATOM 570 O O . LEU A 1 77 ? 0.555 14.690 5.710 1.00 93.44 77 LEU A O 1
ATOM 574 N N . ILE A 1 78 ? 1.232 12.871 4.572 1.00 91.06 78 ILE A N 1
ATOM 575 C CA . ILE A 1 78 ? -0.119 12.492 4.144 1.00 91.06 78 ILE A CA 1
ATOM 576 C C . ILE A 1 78 ? -0.969 12.097 5.360 1.00 91.06 78 ILE A C 1
ATOM 578 O O . ILE A 1 78 ? -2.098 12.575 5.485 1.00 91.06 78 ILE A O 1
ATOM 582 N N . PHE A 1 79 ? -0.430 11.304 6.295 1.00 90.31 79 PHE A N 1
ATOM 583 C CA . PHE A 1 79 ? -1.142 10.961 7.532 1.00 90.31 79 PHE A CA 1
ATOM 584 C C . PHE A 1 79 ? -1.390 12.164 8.439 1.00 90.31 79 PHE A C 1
ATOM 586 O O . PHE A 1 79 ? -2.455 12.247 9.047 1.00 90.31 79 PHE A O 1
ATOM 593 N N . LEU A 1 80 ? -0.459 13.118 8.505 1.00 93.50 80 LEU A N 1
ATOM 594 C CA . LEU A 1 80 ? -0.654 14.364 9.241 1.00 93.50 80 LEU A CA 1
ATOM 595 C C . LEU A 1 80 ? -1.832 15.159 8.665 1.00 93.50 80 LEU A C 1
ATOM 597 O O . LEU A 1 80 ? -2.707 15.582 9.418 1.00 93.50 80 LEU A O 1
ATOM 601 N N . GLY A 1 81 ? -1.884 15.322 7.340 1.00 91.56 81 GLY A N 1
ATOM 602 C CA . GLY A 1 81 ? -2.989 16.005 6.665 1.00 91.56 81 GLY A CA 1
ATOM 603 C C . GLY A 1 81 ? -4.328 15.286 6.852 1.00 91.56 81 GLY A C 1
ATOM 604 O O . GLY A 1 81 ? -5.327 15.917 7.197 1.00 91.56 81 GLY A O 1
ATOM 605 N N . TRP A 1 82 ? -4.343 13.959 6.692 1.00 89.06 82 TRP A N 1
ATOM 606 C CA . TRP A 1 82 ? -5.539 13.141 6.911 1.00 89.06 82 TRP A CA 1
ATOM 607 C C . TRP A 1 82 ? -6.031 13.229 8.361 1.00 89.06 82 TRP A C 1
ATOM 609 O O . TRP A 1 82 ? -7.219 13.435 8.608 1.00 89.06 82 TRP A O 1
ATOM 619 N N . GLY A 1 83 ? -5.119 13.102 9.328 1.00 89.19 83 GLY A N 1
ATOM 620 C CA . GLY A 1 83 ? -5.420 13.171 10.755 1.00 89.19 83 GLY A CA 1
ATOM 621 C C . GLY A 1 83 ? -5.919 14.549 11.186 1.00 89.19 83 GLY A C 1
ATOM 622 O O . GLY A 1 83 ? -6.872 14.636 11.955 1.00 89.19 83 GLY A O 1
ATOM 623 N N . ALA A 1 84 ? -5.345 15.623 10.639 1.00 93.00 84 ALA A N 1
ATOM 624 C CA . ALA A 1 84 ? -5.800 16.989 10.896 1.00 93.00 84 ALA A CA 1
ATOM 625 C C . ALA A 1 84 ? -7.234 17.245 10.393 1.00 93.00 84 ALA A C 1
ATOM 627 O O . ALA A 1 84 ? -7.956 18.049 10.978 1.00 93.00 84 ALA A O 1
ATOM 628 N N . GLY A 1 85 ? -7.663 16.549 9.334 1.00 90.75 85 GLY A N 1
ATOM 629 C CA . GLY A 1 85 ? -9.030 16.614 8.810 1.00 90.75 85 GLY A CA 1
ATOM 630 C C . GLY A 1 85 ? -10.046 15.726 9.543 1.00 90.75 85 GLY A C 1
ATOM 631 O O . GLY A 1 85 ? -11.234 15.769 9.219 1.00 90.75 85 GLY A O 1
ATOM 632 N N . ALA A 1 86 ? -9.617 14.905 10.507 1.00 88.94 86 ALA A N 1
ATOM 633 C CA . ALA A 1 86 ? -10.492 13.949 11.175 1.00 88.94 86 ALA A CA 1
ATOM 634 C C . ALA A 1 86 ? -11.416 14.633 12.198 1.00 88.94 86 ALA A C 1
ATOM 636 O O . ALA A 1 86 ? -10.972 15.283 13.144 1.00 88.94 86 ALA A O 1
ATOM 637 N N . ASN A 1 87 ? -12.730 14.433 12.057 1.00 89.94 87 ASN A N 1
ATOM 638 C CA . ASN A 1 87 ? -13.704 14.920 13.031 1.00 89.94 87 ASN A CA 1
ATOM 639 C C . ASN A 1 87 ? -13.846 13.936 14.204 1.00 89.94 87 ASN A C 1
ATOM 641 O O . ASN A 1 87 ? -14.465 12.878 14.078 1.00 89.94 87 ASN A O 1
ATOM 645 N N . LEU A 1 88 ? -13.315 14.321 15.366 1.00 88.94 88 LEU A N 1
ATOM 646 C CA . LEU A 1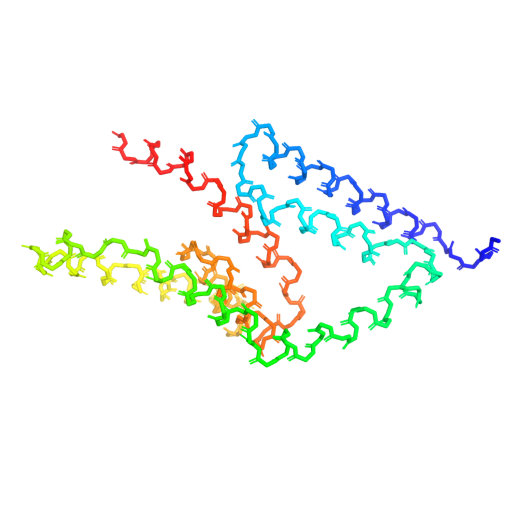 88 ? -13.352 13.513 16.588 1.00 88.94 88 LEU A CA 1
ATOM 647 C C . LEU A 1 88 ? -14.527 13.841 17.521 1.00 88.94 88 LEU A C 1
ATOM 649 O O . LEU A 1 88 ? -14.684 13.170 18.541 1.00 88.94 88 LEU A O 1
ATOM 653 N N . SER A 1 89 ? -15.383 14.820 17.203 1.00 91.56 89 SER A N 1
ATOM 654 C CA . SER A 1 89 ? -16.444 15.283 18.113 1.00 91.56 89 SER A CA 1
ATOM 655 C C . SER A 1 89 ? -17.377 14.153 18.559 1.00 91.56 89 SER A C 1
ATOM 657 O O . SER A 1 89 ? -17.747 14.074 19.728 1.00 91.56 89 SER A O 1
ATOM 659 N N . PHE A 1 90 ? -17.714 13.229 17.657 1.00 86.69 90 PHE A N 1
ATOM 660 C CA . PHE A 1 90 ? -18.535 12.062 17.988 1.00 86.69 90 PHE A CA 1
ATOM 661 C C . PHE A 1 90 ? -17.822 11.063 18.908 1.00 86.69 90 PHE A C 1
ATOM 663 O O . PHE A 1 90 ? -18.450 10.468 19.786 1.00 86.69 90 PHE A O 1
ATOM 670 N N . LEU A 1 91 ? -16.516 10.881 18.709 1.00 87.38 91 LEU A N 1
ATOM 671 C CA . LEU A 1 91 ? -15.704 9.955 19.491 1.00 87.38 91 LEU A CA 1
ATOM 672 C C . LEU A 1 91 ? -15.522 10.469 20.922 1.00 87.38 91 LEU A C 1
ATOM 674 O O . LEU A 1 91 ? -15.692 9.708 21.871 1.00 87.38 91 LEU A O 1
ATOM 678 N N . VAL A 1 92 ? -15.281 11.776 21.069 1.00 90.12 92 VAL A N 1
ATOM 679 C CA . VAL A 1 92 ? -15.221 12.466 22.367 1.00 90.12 92 VAL A CA 1
ATOM 680 C C . VAL A 1 92 ? -16.579 12.418 23.074 1.00 90.12 92 VAL A C 1
ATOM 682 O O . VAL A 1 92 ? -16.635 12.177 24.276 1.00 90.12 92 VAL A O 1
ATOM 685 N N . ALA A 1 93 ? -17.684 12.580 22.339 1.00 93.94 93 ALA A N 1
ATOM 686 C CA . ALA A 1 93 ? -19.030 12.522 22.910 1.00 93.94 93 ALA A CA 1
ATOM 687 C C . ALA A 1 93 ? -19.456 11.110 23.360 1.00 93.94 93 ALA A C 1
ATOM 689 O O . ALA A 1 93 ? -20.331 10.978 24.216 1.00 93.94 93 ALA A O 1
ATOM 690 N N . ARG A 1 94 ? -18.894 10.041 22.776 1.00 92.25 94 ARG A N 1
ATOM 691 C CA . ARG A 1 94 ? -19.225 8.642 23.110 1.00 92.25 94 ARG A CA 1
ATOM 692 C C . ARG A 1 94 ? -17.964 7.769 23.159 1.00 92.25 94 ARG A C 1
ATOM 694 O O . ARG A 1 94 ? -17.802 6.895 22.302 1.00 92.25 94 ARG A O 1
ATOM 701 N N . PRO A 1 95 ? -17.113 7.929 24.186 1.00 88.50 95 PRO A N 1
ATOM 702 C CA . PRO A 1 95 ? -15.818 7.252 24.259 1.00 88.50 95 PRO A CA 1
ATOM 703 C C . PRO A 1 95 ? -15.945 5.727 24.302 1.00 88.50 95 PRO A C 1
ATOM 705 O O . PRO A 1 95 ? -15.091 5.031 23.773 1.00 88.50 95 PRO A O 1
ATOM 708 N N . THR A 1 96 ? -17.047 5.177 24.825 1.00 89.88 96 THR A N 1
ATOM 709 C CA . THR A 1 96 ? -17.311 3.726 24.821 1.00 89.88 96 THR A CA 1
ATOM 710 C C . THR A 1 96 ? -17.290 3.120 23.412 1.00 89.88 96 THR A C 1
ATOM 712 O O . THR A 1 96 ? -16.982 1.942 23.251 1.00 89.88 96 THR A O 1
ATOM 715 N N . LYS A 1 97 ? -17.557 3.914 22.362 1.00 86.56 97 LYS A N 1
ATOM 716 C CA . LYS A 1 97 ? -17.482 3.445 20.971 1.00 86.56 97 LYS A CA 1
ATOM 717 C C . LYS A 1 97 ? -16.054 3.173 20.491 1.00 86.56 97 LYS A C 1
ATOM 719 O O . LYS A 1 97 ? -15.906 2.464 19.502 1.00 86.56 97 LYS A O 1
ATOM 724 N N . LEU A 1 98 ? -15.023 3.637 21.206 1.00 87.06 98 LEU A N 1
ATOM 725 C CA . LEU A 1 98 ? -13.622 3.283 20.939 1.00 87.06 98 LEU A CA 1
ATOM 726 C C . LEU A 1 98 ? -13.381 1.768 20.979 1.00 87.06 98 LEU A C 1
ATOM 728 O O . LEU A 1 98 ? -12.507 1.278 20.273 1.00 87.06 98 LEU A O 1
ATOM 732 N N . ILE A 1 99 ? -14.188 1.019 21.738 1.00 87.38 99 ILE A N 1
ATOM 733 C CA . ILE A 1 99 ? -14.084 -0.444 21.844 1.00 87.38 99 ILE A CA 1
ATOM 734 C C . ILE A 1 99 ? -14.288 -1.122 20.478 1.00 87.38 99 ILE A C 1
ATOM 736 O O . ILE A 1 99 ? -13.654 -2.135 20.201 1.00 87.38 99 ILE A O 1
ATOM 740 N N . LEU A 1 100 ? -15.097 -0.541 19.579 1.00 85.56 100 LEU A N 1
ATOM 741 C CA . LEU A 1 100 ? -15.254 -1.053 18.209 1.00 85.56 100 LEU A CA 1
ATOM 742 C C . LEU A 1 100 ? -13.936 -1.003 17.421 1.00 85.56 100 LEU A C 1
ATOM 744 O O . LEU A 1 100 ? -13.718 -1.829 16.539 1.00 85.56 100 LEU A O 1
ATOM 748 N N . GLY A 1 101 ? -13.032 -0.087 17.777 1.00 84.38 101 GLY A N 1
ATOM 749 C CA . GLY A 1 101 ? -11.686 0.010 17.213 1.00 84.38 101 GLY A CA 1
ATOM 750 C C . GLY A 1 101 ? -10.749 -1.136 17.610 1.00 84.38 101 GLY A C 1
ATOM 751 O O . GLY A 1 101 ? -9.671 -1.245 17.036 1.00 84.38 101 GLY A O 1
ATOM 752 N N . LEU A 1 102 ? -11.145 -2.014 18.540 1.00 85.69 102 LEU A N 1
ATOM 753 C CA . LEU A 1 102 ? -10.386 -3.224 18.887 1.00 85.69 102 LEU A CA 1
ATOM 754 C C . LEU A 1 102 ? -10.653 -4.395 17.929 1.00 85.69 102 LEU A C 1
ATOM 756 O O . LEU A 1 102 ? -9.865 -5.339 17.881 1.00 85.69 102 LEU A O 1
ATOM 760 N N . ILE A 1 103 ? -11.731 -4.335 17.142 1.00 87.50 103 ILE A N 1
ATOM 761 C CA . ILE A 1 103 ? -12.099 -5.391 16.189 1.00 87.50 103 ILE A CA 1
ATOM 762 C C . ILE A 1 103 ? -11.116 -5.459 15.000 1.00 87.50 103 ILE A C 1
ATOM 764 O O . ILE A 1 103 ? -10.658 -6.561 14.689 1.00 87.50 103 ILE A O 1
ATOM 768 N N . PRO A 1 104 ? -10.726 -4.340 14.350 1.00 88.31 104 PRO A N 1
ATOM 769 C CA . PRO A 1 104 ? -9.788 -4.385 13.227 1.00 88.31 104 PRO A CA 1
ATOM 770 C C . PRO A 1 104 ? -8.421 -5.007 13.568 1.00 88.31 104 PRO A C 1
ATOM 772 O O . PRO A 1 104 ? -7.984 -5.871 12.808 1.00 88.31 104 PRO A O 1
ATOM 775 N N . PRO A 1 105 ? -7.761 -4.690 14.705 1.00 90.00 105 PRO A N 1
ATOM 776 C CA . PRO A 1 105 ? -6.533 -5.377 15.110 1.00 90.00 105 PRO A CA 1
ATOM 777 C C . PRO A 1 105 ? -6.674 -6.901 15.181 1.00 90.00 105 PRO A C 1
ATOM 779 O O . PRO A 1 105 ? -5.797 -7.616 14.704 1.00 90.00 105 PRO A O 1
ATOM 782 N N . ALA A 1 106 ? -7.787 -7.419 15.713 1.00 90.69 106 ALA A N 1
ATOM 783 C CA . ALA A 1 106 ? -8.021 -8.862 15.773 1.00 90.69 106 ALA A CA 1
ATOM 784 C C 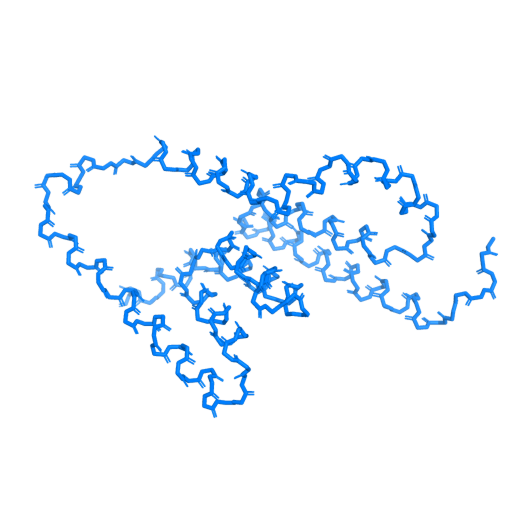. ALA A 1 106 ? -8.129 -9.491 14.370 1.00 90.69 106 ALA A C 1
ATOM 786 O O . ALA A 1 106 ? -7.543 -10.545 14.119 1.00 90.69 106 ALA A O 1
ATOM 787 N N . ALA A 1 107 ? -8.813 -8.821 13.437 1.00 90.88 107 ALA A N 1
ATOM 788 C CA . ALA A 1 107 ? -8.909 -9.261 12.045 1.00 90.88 107 ALA A CA 1
ATOM 789 C C . ALA A 1 107 ? -7.549 -9.229 11.319 1.00 90.88 107 ALA A C 1
ATOM 791 O O . ALA A 1 107 ? -7.228 -10.158 10.573 1.00 90.88 107 ALA A O 1
ATOM 792 N N . LEU A 1 108 ? -6.721 -8.209 11.580 1.00 92.50 108 LEU A N 1
ATOM 793 C CA . LEU A 1 108 ? -5.348 -8.132 11.068 1.00 92.50 108 LEU A CA 1
ATOM 794 C C . LEU A 1 108 ? -4.513 -9.317 11.561 1.00 92.50 108 LEU A C 1
ATOM 796 O O . LEU A 1 108 ? -3.877 -9.999 10.758 1.00 92.50 108 LEU A O 1
ATOM 800 N N . PHE A 1 109 ? -4.560 -9.614 12.863 1.00 93.06 109 PHE A N 1
ATOM 801 C CA . PHE A 1 109 ? -3.839 -10.754 13.429 1.00 93.06 109 PHE A CA 1
ATOM 802 C C . PHE A 1 109 ? -4.303 -12.086 12.838 1.00 93.06 109 PHE A C 1
ATOM 804 O O . PHE A 1 109 ? -3.460 -12.917 12.497 1.00 93.06 109 PHE A O 1
ATOM 811 N N . ALA A 1 110 ? -5.611 -12.289 12.672 1.00 94.25 110 ALA A N 1
ATOM 812 C CA . ALA A 1 110 ? -6.139 -13.494 12.037 1.00 94.25 110 ALA A CA 1
ATOM 813 C C . ALA A 1 110 ? -5.633 -13.635 10.591 1.00 94.25 110 ALA A C 1
ATOM 815 O O . ALA A 1 110 ? -5.115 -14.688 10.218 1.00 94.25 110 ALA A O 1
ATOM 816 N N . THR A 1 111 ? -5.700 -12.556 9.806 1.00 93.94 111 THR A N 1
ATOM 817 C CA . THR A 1 111 ? -5.232 -12.535 8.409 1.00 93.94 111 THR A CA 1
ATOM 818 C C . THR A 1 111 ? -3.734 -12.822 8.312 1.00 93.94 111 THR A C 1
ATOM 820 O O . THR A 1 111 ? -3.318 -13.609 7.466 1.00 93.94 111 THR A O 1
ATOM 823 N N . TYR A 1 112 ? -2.929 -12.260 9.219 1.00 95.31 112 TYR A N 1
ATOM 824 C CA . TYR A 1 112 ? -1.494 -12.535 9.305 1.00 95.31 112 TYR A CA 1
ATOM 825 C C . TYR A 1 112 ? -1.201 -14.025 9.535 1.00 95.31 112 TYR A C 1
ATOM 827 O O . TYR A 1 112 ? -0.402 -14.615 8.810 1.00 95.31 112 TYR A O 1
ATOM 835 N N . HIS A 1 113 ? -1.866 -14.656 10.508 1.00 96.00 113 HIS A N 1
ATOM 836 C CA . HIS A 1 113 ? -1.623 -16.069 10.820 1.00 96.00 113 HIS A CA 1
ATOM 837 C C . HIS A 1 113 ? -2.064 -16.988 9.678 1.00 96.00 113 HIS A C 1
ATOM 839 O O . HIS A 1 113 ? -1.364 -17.949 9.369 1.00 96.00 113 HIS A O 1
ATOM 845 N N . VAL A 1 114 ? -3.181 -16.672 9.015 1.00 96.06 114 VAL A N 1
ATOM 846 C CA . VAL A 1 114 ? -3.625 -17.401 7.818 1.00 96.06 114 VAL A CA 1
ATOM 847 C C . VAL A 1 114 ? -2.609 -17.246 6.685 1.00 96.06 114 VAL A C 1
ATOM 849 O O . VAL A 1 114 ? -2.226 -18.239 6.077 1.00 96.06 114 VAL A O 1
ATOM 852 N N . ALA A 1 115 ? -2.120 -16.032 6.431 1.00 94.44 115 ALA A N 1
ATOM 853 C CA . ALA A 1 115 ? -1.120 -15.769 5.399 1.00 94.44 115 ALA A CA 1
ATOM 854 C C . ALA A 1 115 ? 0.177 -16.566 5.626 1.00 94.44 115 ALA A C 1
ATOM 856 O O . ALA A 1 115 ? 0.680 -17.207 4.703 1.00 94.44 115 ALA A O 1
ATOM 857 N N . VAL A 1 116 ? 0.683 -16.581 6.862 1.00 95.75 116 VAL A N 1
ATOM 858 C CA . VAL A 1 116 ? 1.877 -17.358 7.229 1.00 95.75 116 VAL A CA 1
ATOM 859 C C . VAL A 1 116 ? 1.613 -18.864 7.130 1.00 95.75 116 VAL A C 1
ATOM 861 O O . VAL A 1 116 ? 2.459 -19.598 6.625 1.00 95.75 116 VAL A O 1
ATOM 864 N N . ALA A 1 117 ? 0.429 -19.338 7.532 1.00 96.06 117 ALA A N 1
ATOM 865 C CA . ALA A 1 117 ? 0.046 -20.745 7.387 1.00 96.06 117 ALA A CA 1
ATOM 866 C C . ALA A 1 117 ? -0.051 -21.195 5.916 1.00 96.06 117 ALA A C 1
ATOM 868 O O . ALA A 1 117 ? 0.193 -22.362 5.616 1.00 96.06 117 ALA A O 1
ATOM 869 N N . LEU A 1 118 ? -0.360 -20.274 4.997 1.00 95.62 118 LEU A N 1
ATOM 870 C CA . LEU A 1 118 ? -0.351 -20.502 3.548 1.00 95.62 118 LEU A CA 1
ATOM 871 C C . LEU A 1 118 ? 1.058 -20.436 2.924 1.00 95.62 118 LEU A C 1
ATOM 873 O O . LEU A 1 118 ? 1.193 -20.599 1.713 1.00 95.62 118 LEU A O 1
ATOM 877 N N . GLY A 1 119 ? 2.103 -20.222 3.730 1.00 94.50 119 GLY A N 1
ATOM 878 C CA . GLY A 1 119 ? 3.500 -20.243 3.293 1.00 94.50 119 GLY A CA 1
ATOM 879 C C . GLY A 1 119 ? 4.091 -18.878 2.933 1.00 94.50 119 GLY A C 1
ATOM 880 O O . GLY A 1 119 ? 5.205 -18.834 2.415 1.00 94.50 119 GLY A O 1
ATOM 881 N N . LEU A 1 120 ? 3.391 -17.768 3.204 1.00 94.06 120 LEU A N 1
ATOM 882 C CA . LEU A 1 120 ? 3.976 -16.433 3.050 1.00 94.06 120 LEU A CA 1
ATOM 883 C C . LEU A 1 120 ? 5.017 -16.166 4.144 1.00 94.06 120 LEU A C 1
ATOM 885 O O . LEU A 1 120 ? 4.865 -16.595 5.291 1.00 94.06 120 LEU A O 1
ATOM 889 N N . SER A 1 121 ? 6.069 -15.416 3.800 1.00 95.44 121 SER A N 1
ATOM 890 C CA . SER A 1 121 ? 7.042 -14.969 4.800 1.00 95.44 121 SER A CA 1
ATOM 891 C C . SER A 1 121 ? 6.361 -14.072 5.845 1.00 95.44 121 SER A C 1
ATOM 893 O O . SER A 1 121 ? 5.349 -13.440 5.536 1.00 95.44 121 SER A O 1
ATOM 895 N N . PRO A 1 122 ? 6.901 -13.934 7.069 1.00 94.00 122 PRO A N 1
ATOM 896 C CA . PRO A 1 122 ? 6.336 -13.018 8.062 1.00 94.00 122 PRO A CA 1
ATOM 897 C C . PRO A 1 122 ? 6.164 -11.584 7.534 1.00 94.00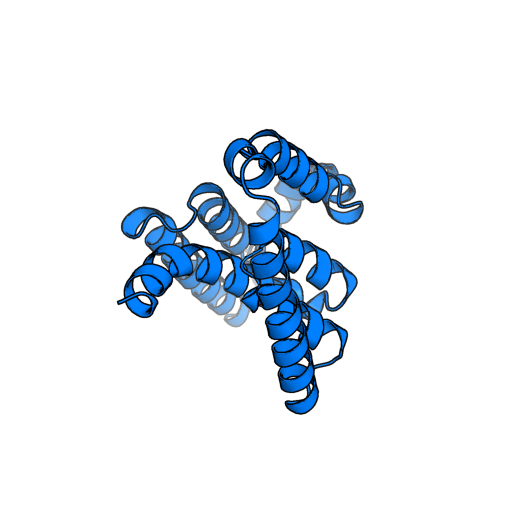 122 PRO A C 1
ATOM 899 O O . PRO A 1 122 ? 5.152 -10.944 7.806 1.00 94.00 122 PRO A O 1
ATOM 902 N N . GLY A 1 123 ? 7.106 -11.094 6.720 1.00 93.94 123 GLY A N 1
ATOM 903 C CA . GLY A 1 123 ? 6.999 -9.779 6.083 1.00 93.94 123 GLY A CA 1
ATOM 904 C C . GLY A 1 123 ? 5.826 -9.698 5.104 1.00 93.94 123 GLY A C 1
ATOM 905 O O . GLY A 1 123 ? 4.988 -8.806 5.213 1.00 93.94 123 GLY A O 1
ATOM 906 N N . GLN A 1 124 ? 5.709 -10.680 4.208 1.00 93.69 124 GLN A N 1
ATOM 907 C CA . GLN A 1 124 ? 4.619 -10.758 3.229 1.00 93.69 124 GLN A CA 1
ATOM 908 C C . GLN A 1 124 ? 3.256 -10.963 3.900 1.00 93.69 124 GLN A C 1
ATOM 910 O O . GLN A 1 124 ? 2.273 -10.340 3.505 1.00 93.69 124 GLN A O 1
ATOM 915 N N . GLY A 1 125 ? 3.195 -11.788 4.947 1.00 94.69 125 GLY A N 1
ATOM 916 C CA . GLY A 1 125 ? 1.991 -12.010 5.737 1.00 94.69 125 GLY A CA 1
ATOM 917 C C . GLY A 1 125 ? 1.542 -10.752 6.477 1.00 94.69 125 GLY A C 1
ATOM 918 O O . GLY A 1 125 ? 0.347 -10.466 6.524 1.00 94.69 125 GLY A O 1
ATOM 919 N N . ALA A 1 126 ? 2.480 -9.958 7.005 1.00 93.50 126 ALA A N 1
ATOM 920 C CA . ALA A 1 126 ? 2.164 -8.684 7.649 1.00 93.50 126 ALA A CA 1
ATOM 921 C C . ALA A 1 126 ? 1.652 -7.651 6.633 1.00 93.50 126 ALA A C 1
ATOM 923 O O . ALA A 1 126 ? 0.656 -6.972 6.889 1.00 93.50 126 ALA A O 1
ATOM 924 N N . THR A 1 127 ? 2.269 -7.583 5.449 1.00 93.94 127 THR A N 1
ATOM 925 C CA . THR A 1 127 ? 1.773 -6.760 4.340 1.00 93.94 127 THR A CA 1
ATOM 926 C C . THR A 1 127 ? 0.374 -7.199 3.901 1.00 93.94 127 THR A C 1
ATOM 928 O O . THR A 1 127 ? -0.511 -6.356 3.781 1.00 93.94 127 THR A O 1
ATOM 931 N N . ALA A 1 128 ? 0.138 -8.502 3.724 1.00 92.94 128 ALA A N 1
ATOM 932 C CA . ALA A 1 128 ? -1.164 -9.049 3.344 1.00 92.94 128 ALA A CA 1
ATOM 933 C C . ALA A 1 128 ? -2.249 -8.763 4.392 1.00 92.94 128 ALA A C 1
ATOM 935 O O . ALA A 1 128 ? -3.368 -8.395 4.037 1.00 92.94 128 ALA A O 1
ATOM 936 N N . ALA A 1 129 ? -1.911 -8.864 5.680 1.00 93.62 129 ALA A N 1
ATOM 937 C CA . ALA A 1 129 ? -2.812 -8.483 6.758 1.00 93.62 129 ALA A CA 1
ATOM 938 C C . ALA A 1 129 ? -3.226 -7.010 6.647 1.00 93.62 129 ALA A C 1
ATOM 940 O O . ALA A 1 129 ? -4.420 -6.717 6.654 1.00 93.62 129 ALA A O 1
ATOM 941 N N . LEU A 1 130 ? -2.269 -6.090 6.466 1.00 92.44 130 LEU A N 1
ATOM 942 C CA . LEU A 1 130 ? -2.569 -4.660 6.330 1.00 92.44 130 LEU A CA 1
ATOM 943 C C . LEU A 1 130 ? -3.438 -4.325 5.111 1.00 92.44 130 LEU A C 1
ATOM 945 O O . LEU A 1 130 ? -4.235 -3.392 5.199 1.00 92.44 130 LEU A O 1
ATOM 949 N N . ILE A 1 131 ? -3.350 -5.086 4.013 1.00 92.00 131 ILE A N 1
ATOM 950 C CA . ILE A 1 131 ? -4.245 -4.911 2.853 1.00 92.00 131 ILE A CA 1
ATOM 951 C C . ILE A 1 131 ? -5.710 -5.057 3.286 1.00 92.00 131 ILE A C 1
ATOM 953 O O . ILE A 1 131 ? -6.548 -4.238 2.908 1.00 92.00 131 ILE A O 1
ATOM 957 N N . GLY A 1 132 ? -6.012 -6.045 4.133 1.00 83.88 132 GLY A N 1
ATOM 958 C CA . GLY A 1 132 ? -7.348 -6.233 4.707 1.00 83.88 132 GLY A CA 1
ATOM 959 C C . GLY A 1 132 ? -7.770 -5.135 5.691 1.00 83.88 132 GLY A C 1
ATOM 960 O O . GLY A 1 132 ? -8.960 -4.960 5.935 1.00 83.88 132 GLY A O 1
ATOM 961 N N . GLY A 1 133 ? -6.815 -4.373 6.235 1.00 81.50 133 GLY A N 1
ATOM 962 C CA . GLY A 1 133 ? -7.063 -3.260 7.155 1.00 81.50 133 GLY A CA 1
ATOM 963 C C . GLY A 1 133 ? -7.612 -1.992 6.498 1.00 81.50 133 GLY A C 1
ATOM 964 O O . GLY A 1 133 ? -8.089 -1.109 7.206 1.00 81.50 133 GLY A O 1
ATOM 965 N N . GLY A 1 134 ? -7.564 -1.892 5.167 1.00 82.69 134 GLY A N 1
ATOM 966 C CA . GLY A 1 134 ? -8.149 -0.770 4.428 1.00 82.69 134 GLY A CA 1
ATOM 967 C C . GLY A 1 134 ? -7.293 0.505 4.376 1.00 82.69 134 GLY A C 1
ATOM 968 O O . GLY A 1 134 ? -7.799 1.556 3.986 1.00 82.69 134 GLY A O 1
ATOM 969 N N . ASP A 1 135 ? -6.005 0.433 4.732 1.00 87.12 135 ASP A N 1
ATOM 970 C CA . ASP A 1 135 ? -5.058 1.554 4.653 1.00 87.12 135 ASP A CA 1
ATOM 971 C C . ASP A 1 135 ? -3.918 1.256 3.667 1.00 87.12 135 ASP A C 1
ATOM 973 O O . ASP A 1 135 ? -2.904 0.638 4.000 1.00 87.12 135 ASP A O 1
ATOM 977 N N . ALA A 1 136 ? -4.082 1.727 2.430 1.00 89.50 136 ALA A N 1
ATOM 978 C 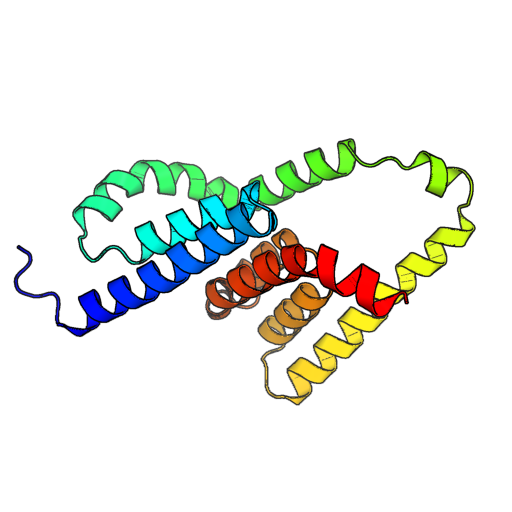CA . ALA A 1 136 ? -3.135 1.468 1.350 1.00 89.50 136 ALA A CA 1
ATOM 979 C C . ALA A 1 136 ? -1.769 2.159 1.527 1.00 89.50 136 ALA A C 1
ATOM 981 O O . ALA A 1 136 ? -0.764 1.649 1.028 1.00 89.50 136 ALA A O 1
ATOM 982 N N . LEU A 1 137 ? -1.694 3.280 2.256 1.00 89.38 137 LEU A N 1
ATOM 983 C CA . LEU A 1 137 ? -0.429 3.991 2.484 1.00 89.38 137 LEU A CA 1
ATOM 984 C C . LEU A 1 137 ? 0.430 3.263 3.516 1.00 89.38 137 LEU A C 1
ATOM 986 O O . LEU A 1 137 ? 1.636 3.104 3.311 1.00 89.38 137 LEU A O 1
ATOM 990 N N . SER A 1 138 ? -0.198 2.748 4.576 1.00 89.69 138 SER A N 1
ATOM 991 C CA . SER A 1 138 ? 0.479 1.877 5.541 1.00 89.69 138 SER A CA 1
ATOM 992 C C . SER A 1 138 ? 0.958 0.576 4.899 1.00 89.69 138 SER A C 1
ATOM 994 O O . SER A 1 138 ? 2.063 0.124 5.195 1.00 89.69 138 SER A O 1
ATOM 996 N N . VAL A 1 139 ? 0.182 -0.002 3.971 1.00 92.38 139 VAL A N 1
ATOM 997 C CA . VAL A 1 139 ? 0.618 -1.173 3.187 1.00 92.38 139 VAL A CA 1
ATOM 998 C C . VAL A 1 139 ? 1.864 -0.849 2.370 1.00 92.38 139 VAL A C 1
ATOM 1000 O O . VAL A 1 139 ? 2.836 -1.598 2.442 1.00 92.38 139 VAL A O 1
ATOM 1003 N N . ALA A 1 140 ? 1.854 0.255 1.617 1.00 89.88 140 ALA A N 1
ATOM 1004 C CA . ALA A 1 140 ? 2.988 0.658 0.786 1.00 89.88 140 ALA A CA 1
ATOM 1005 C C . ALA A 1 140 ? 4.264 0.846 1.622 1.00 89.88 140 ALA A C 1
ATOM 1007 O O . ALA A 1 140 ? 5.333 0.360 1.252 1.00 89.88 140 ALA A O 1
ATOM 1008 N N . PHE A 1 141 ? 4.131 1.504 2.776 1.00 89.56 141 PHE A N 1
ATOM 1009 C CA . PHE A 1 141 ? 5.237 1.747 3.696 1.00 89.56 141 PHE A CA 1
ATOM 1010 C C . PHE A 1 141 ? 5.751 0.468 4.368 1.00 89.56 141 PHE A C 1
ATOM 1012 O O . PHE A 1 141 ? 6.959 0.280 4.488 1.00 89.56 141 PHE A O 1
ATOM 1019 N N . LEU A 1 142 ? 4.863 -0.432 4.803 1.00 91.38 142 LEU A N 1
ATOM 1020 C CA . LEU A 1 142 ? 5.302 -1.692 5.400 1.00 91.38 142 LEU A CA 1
ATOM 1021 C C . LEU A 1 142 ? 5.956 -2.592 4.351 1.00 91.38 142 LEU A C 1
ATOM 1023 O O . LEU A 1 142 ? 7.016 -3.152 4.615 1.00 91.38 142 LEU A O 1
ATOM 1027 N N . ALA A 1 143 ? 5.355 -2.714 3.164 1.00 92.62 143 ALA A N 1
ATOM 1028 C CA . ALA A 1 143 ? 5.894 -3.529 2.081 1.00 92.62 143 ALA A CA 1
ATOM 1029 C C . ALA A 1 143 ? 7.302 -3.070 1.683 1.00 92.62 143 ALA A C 1
ATOM 1031 O O . ALA A 1 143 ? 8.184 -3.908 1.537 1.00 92.62 143 ALA A O 1
ATOM 1032 N N . SER A 1 144 ? 7.558 -1.757 1.609 1.00 89.75 144 SER A N 1
ATOM 1033 C CA . SER A 1 144 ? 8.883 -1.237 1.237 1.00 89.75 144 SER A CA 1
ATOM 1034 C C . SER A 1 144 ? 9.994 -1.606 2.221 1.00 89.75 144 SER A C 1
ATOM 1036 O O . SER A 1 144 ? 11.163 -1.585 1.844 1.00 89.75 144 SER A O 1
ATOM 1038 N N . ARG A 1 145 ? 9.650 -1.963 3.466 1.00 88.94 145 ARG A N 1
ATOM 1039 C CA . ARG A 1 145 ? 10.618 -2.353 4.501 1.00 88.94 145 ARG A CA 1
ATOM 1040 C C . ARG A 1 145 ? 10.631 -3.845 4.808 1.00 88.94 145 ARG A C 1
ATOM 1042 O O . ARG A 1 145 ? 11.694 -4.387 5.088 1.00 88.94 145 ARG A O 1
ATOM 1049 N N . ALA A 1 146 ? 9.470 -4.492 4.796 1.00 91.50 146 ALA A N 1
ATOM 1050 C CA . ALA A 1 146 ? 9.306 -5.874 5.239 1.00 91.50 146 ALA A CA 1
ATOM 1051 C C . ALA A 1 146 ? 9.314 -6.893 4.089 1.00 91.50 146 ALA A C 1
ATOM 1053 O O . ALA A 1 146 ? 9.695 -8.040 4.316 1.00 91.50 146 ALA A O 1
ATOM 1054 N N . ALA A 1 147 ? 8.883 -6.495 2.888 1.00 92.50 147 ALA A N 1
ATOM 1055 C CA . ALA A 1 147 ? 8.845 -7.346 1.696 1.00 92.50 147 ALA A CA 1
ATOM 1056 C C . ALA A 1 147 ? 8.917 -6.491 0.410 1.00 92.50 147 ALA A C 1
ATOM 1058 O O . ALA A 1 147 ? 7.904 -6.343 -0.287 1.00 92.50 147 ALA A O 1
ATOM 1059 N N . PRO A 1 148 ? 10.077 -5.873 0.095 1.00 90.81 148 PRO A N 1
ATOM 1060 C CA . PRO A 1 148 ? 10.209 -4.950 -1.037 1.00 90.81 148 PRO A CA 1
ATOM 1061 C C . PRO A 1 148 ? 9.844 -5.584 -2.385 1.00 90.81 148 PRO A C 1
ATOM 1063 O O . PRO A 1 148 ? 9.276 -4.927 -3.255 1.00 90.81 148 PRO A O 1
ATOM 1066 N N . GLU A 1 149 ? 10.104 -6.882 -2.543 1.00 90.88 149 GLU A N 1
ATOM 1067 C CA . GLU A 1 149 ? 9.735 -7.671 -3.719 1.00 90.88 149 GLU A CA 1
ATOM 1068 C C . GLU A 1 149 ? 8.215 -7.812 -3.901 1.00 90.88 149 GLU A C 1
ATOM 1070 O O . GLU A 1 149 ? 7.731 -8.030 -5.010 1.00 90.88 149 GLU A O 1
ATOM 1075 N N . PHE A 1 150 ? 7.453 -7.650 -2.817 1.00 87.31 150 PHE A N 1
ATOM 1076 C CA . PHE A 1 150 ? 5.996 -7.738 -2.793 1.00 87.31 150 PHE A CA 1
ATOM 1077 C C . PHE A 1 150 ? 5.318 -6.363 -2.930 1.00 87.31 150 PHE A C 1
ATOM 1079 O O . PHE A 1 150 ? 4.095 -6.292 -3.063 1.00 87.31 150 PHE A O 1
ATOM 1086 N N . LEU A 1 151 ? 6.090 -5.266 -2.946 1.00 90.56 151 LEU A N 1
ATOM 1087 C CA . LEU A 1 151 ? 5.575 -3.894 -2.927 1.00 90.56 151 LEU A CA 1
ATOM 1088 C C . LEU A 1 151 ? 4.646 -3.588 -4.100 1.00 90.56 151 LEU A C 1
ATOM 1090 O O . LEU A 1 151 ? 3.542 -3.101 -3.880 1.00 90.56 151 LEU A O 1
ATOM 1094 N N . GLY A 1 152 ? 5.064 -3.879 -5.334 1.00 88.38 152 GLY A N 1
ATOM 1095 C CA . GLY A 1 152 ? 4.267 -3.572 -6.528 1.00 88.38 152 GLY A CA 1
ATOM 1096 C C . GLY A 1 152 ? 2.873 -4.218 -6.485 1.00 88.38 152 GLY A C 1
ATOM 1097 O O . GLY A 1 152 ? 1.870 -3.497 -6.501 1.00 88.38 152 GLY A O 1
ATOM 1098 N N . PRO A 1 153 ? 2.788 -5.557 -6.366 1.00 89.56 153 PRO A N 1
ATOM 1099 C CA . PRO A 1 153 ? 1.515 -6.262 -6.227 1.00 89.56 153 PRO A CA 1
ATOM 1100 C C . PRO A 1 153 ? 0.699 -5.828 -5.001 1.00 89.56 153 PRO A C 1
ATOM 1102 O O . PRO A 1 153 ? -0.515 -5.653 -5.112 1.00 89.56 153 PRO A O 1
ATOM 1105 N N . ALA A 1 154 ? 1.343 -5.612 -3.848 1.00 92.06 154 ALA A N 1
ATOM 1106 C CA . ALA A 1 154 ? 0.660 -5.211 -2.618 1.00 92.06 154 ALA A CA 1
ATOM 1107 C C . ALA A 1 154 ? 0.015 -3.825 -2.729 1.00 92.06 154 ALA A C 1
ATOM 1109 O O . ALA A 1 154 ? -1.144 -3.658 -2.357 1.00 92.06 154 ALA A O 1
ATOM 1110 N N . VAL A 1 155 ? 0.741 -2.842 -3.270 1.00 90.19 155 VAL A N 1
ATOM 1111 C CA . VAL A 1 155 ? 0.253 -1.469 -3.468 1.00 90.19 155 VAL A CA 1
ATOM 1112 C C . VAL A 1 155 ? -0.915 -1.451 -4.452 1.00 90.19 155 VAL A C 1
ATOM 1114 O O . VAL A 1 155 ? -1.939 -0.823 -4.180 1.00 90.19 155 VAL A O 1
ATOM 1117 N N . LEU A 1 156 ? -0.795 -2.187 -5.561 1.00 89.50 156 LEU A N 1
ATOM 1118 C CA . LEU A 1 156 ? -1.863 -2.331 -6.548 1.00 89.50 156 LEU A CA 1
ATOM 1119 C C . LEU A 1 156 ? -3.139 -2.903 -5.913 1.00 89.50 156 LEU A C 1
ATOM 1121 O O . LEU A 1 156 ? -4.224 -2.337 -6.075 1.00 89.50 156 LEU A O 1
ATOM 1125 N N . ALA A 1 157 ? -3.006 -4.007 -5.176 1.00 90.94 157 ALA A N 1
ATOM 1126 C CA . ALA A 1 157 ? -4.125 -4.653 -4.504 1.00 90.94 157 ALA A CA 1
ATOM 1127 C C . ALA A 1 157 ? -4.749 -3.732 -3.446 1.00 90.94 157 ALA A C 1
ATOM 1129 O O . ALA A 1 157 ? -5.966 -3.559 -3.432 1.00 90.94 157 ALA A O 1
ATOM 1130 N N . ALA A 1 158 ? -3.928 -3.094 -2.608 1.00 92.19 158 ALA A N 1
ATOM 1131 C CA . ALA A 1 158 ? -4.397 -2.238 -1.528 1.00 92.19 158 ALA A CA 1
ATOM 1132 C C . ALA A 1 158 ? -5.206 -1.045 -2.043 1.00 92.19 158 ALA A C 1
ATOM 1134 O O . ALA A 1 158 ? -6.361 -0.892 -1.658 1.00 92.19 158 ALA A O 1
ATOM 1135 N N . PHE A 1 159 ? -4.662 -0.233 -2.954 1.00 89.75 159 PHE A N 1
ATOM 1136 C CA . PHE A 1 159 ? -5.389 0.940 -3.459 1.00 89.75 159 PHE A CA 1
ATOM 1137 C C . PHE A 1 159 ? -6.671 0.561 -4.209 1.00 89.75 159 PHE A C 1
ATOM 1139 O O . PHE A 1 159 ? -7.686 1.250 -4.099 1.00 89.75 159 PHE A O 1
ATOM 1146 N N . THR A 1 160 ? -6.661 -0.564 -4.927 1.00 89.12 160 THR A N 1
ATOM 1147 C CA . THR A 1 160 ? -7.859 -1.046 -5.626 1.00 89.12 160 THR A CA 1
ATOM 1148 C C . THR A 1 160 ? -8.938 -1.499 -4.638 1.00 89.12 160 THR A C 1
ATOM 1150 O O . THR A 1 160 ? -10.099 -1.106 -4.770 1.00 89.12 160 THR A O 1
ATOM 1153 N N . LEU A 1 161 ? -8.571 -2.276 -3.612 1.00 89.50 161 LEU A N 1
ATOM 1154 C CA . LEU A 1 161 ? -9.503 -2.785 -2.600 1.00 89.50 161 LEU A CA 1
ATOM 1155 C C . LEU A 1 161 ? -10.049 -1.678 -1.692 1.00 89.50 161 LEU A C 1
ATOM 1157 O O . LEU A 1 161 ? -11.242 -1.674 -1.394 1.00 89.50 161 LEU A O 1
ATOM 1161 N N . VAL A 1 162 ? -9.219 -0.703 -1.312 1.00 88.38 162 VAL A N 1
ATOM 1162 C CA . VAL A 1 162 ? -9.653 0.476 -0.543 1.00 88.38 162 VAL A CA 1
ATOM 1163 C C . VAL A 1 162 ? -10.639 1.325 -1.348 1.00 88.38 162 VAL A C 1
ATOM 1165 O O . VAL A 1 162 ? -11.569 1.894 -0.783 1.00 88.38 162 VAL A O 1
ATOM 1168 N N . GLY A 1 163 ? -10.506 1.387 -2.675 1.00 84.88 163 GLY A N 1
ATOM 1169 C CA . GLY A 1 163 ? -11.555 1.942 -3.529 1.00 84.88 163 GLY A CA 1
ATOM 1170 C C . GLY A 1 163 ? -12.832 1.097 -3.500 1.00 84.88 163 GLY A C 1
ATOM 1171 O O . GLY A 1 163 ? -13.930 1.619 -3.297 1.00 84.88 163 GLY A O 1
ATOM 1172 N N . LEU A 1 164 ? -12.697 -0.216 -3.684 1.00 87.25 164 LEU A N 1
ATOM 1173 C CA . LEU A 1 164 ? -13.825 -1.146 -3.774 1.00 87.25 164 LEU A CA 1
ATOM 1174 C C . LEU A 1 164 ? -14.643 -1.230 -2.473 1.00 87.25 164 LEU A C 1
ATOM 1176 O O . LEU A 1 164 ? -15.848 -1.482 -2.519 1.00 87.25 164 LEU A O 1
ATOM 1180 N N . GLN A 1 165 ? -14.028 -0.968 -1.316 1.00 86.00 165 GLN A N 1
ATOM 1181 C CA . GLN A 1 165 ? -14.697 -1.042 -0.015 1.00 86.00 165 GLN A CA 1
ATOM 1182 C C . GLN A 1 165 ? -15.961 -0.169 0.056 1.00 86.00 165 GLN A C 1
ATOM 1184 O O . GLN A 1 165 ? -16.942 -0.576 0.673 1.00 86.00 165 GLN A O 1
ATOM 1189 N N . PHE A 1 166 ? -15.982 0.984 -0.628 1.00 81.06 166 PHE A N 1
ATOM 1190 C CA . PHE A 1 166 ? -17.142 1.884 -0.657 1.00 81.06 166 PHE A CA 1
ATOM 1191 C C . PHE A 1 166 ? -18.375 1.244 -1.309 1.00 81.06 166 PHE A C 1
ATOM 1193 O O . PHE A 1 166 ? -19.501 1.649 -1.027 1.00 81.06 166 PHE A O 1
ATOM 1200 N N . TRP A 1 167 ? -18.169 0.227 -2.146 1.00 83.62 167 TRP A N 1
ATOM 1201 C CA . TRP A 1 167 ? -19.223 -0.564 -2.774 1.00 83.62 167 TRP A CA 1
ATOM 1202 C C . TRP A 1 167 ? -19.537 -1.835 -1.982 1.00 83.62 167 TRP A C 1
ATOM 1204 O O . TRP A 1 167 ? -20.708 -2.172 -1.797 1.00 83.62 167 TRP A O 1
ATOM 1214 N N . CYS A 1 168 ? -18.508 -2.523 -1.478 1.00 85.12 168 CYS A N 1
ATOM 1215 C CA . CYS A 1 168 ? -18.676 -3.763 -0.719 1.00 85.12 168 CYS A CA 1
ATOM 1216 C C . CYS A 1 168 ? -19.346 -3.535 0.641 1.00 85.12 168 CYS A C 1
ATOM 1218 O O . CYS A 1 168 ? -20.210 -4.314 1.042 1.00 85.12 168 CYS A O 1
ATOM 1220 N N . GLN A 1 169 ? -18.986 -2.462 1.350 1.00 86.19 169 GLN A N 1
ATOM 1221 C CA . GLN A 1 169 ? -19.482 -2.208 2.700 1.00 86.19 169 GLN A CA 1
ATOM 1222 C C . GLN A 1 169 ? -21.014 -2.035 2.742 1.00 86.19 169 GLN A C 1
ATOM 1224 O O . GLN A 1 169 ? -21.649 -2.726 3.540 1.00 86.19 169 GLN A O 1
ATOM 1229 N N . PRO A 1 170 ? -21.658 -1.218 1.878 1.00 86.25 170 PRO A N 1
ATOM 1230 C CA . PRO A 1 170 ? -23.119 -1.140 1.837 1.00 86.25 170 PRO A CA 1
ATOM 1231 C C . PRO A 1 170 ? -23.813 -2.466 1.516 1.00 86.25 170 PRO A C 1
ATOM 1233 O O . PRO A 1 170 ? -24.945 -2.666 1.938 1.00 86.25 170 PRO A O 1
ATOM 1236 N N . ALA A 1 171 ? -23.181 -3.354 0.745 1.00 86.81 171 ALA A N 1
ATOM 1237 C CA . ALA A 1 171 ? -23.748 -4.662 0.431 1.00 86.81 171 ALA A CA 1
ATOM 1238 C C . ALA A 1 171 ? -23.683 -5.623 1.626 1.00 86.81 171 ALA A C 1
ATOM 1240 O O . ALA A 1 171 ? -24.629 -6.369 1.836 1.00 86.81 171 ALA A O 1
ATOM 1241 N N . LEU A 1 172 ? -22.608 -5.569 2.420 1.00 87.81 172 LEU A N 1
ATOM 1242 C CA . LEU A 1 172 ? -22.423 -6.410 3.608 1.00 87.81 172 LEU A CA 1
ATOM 1243 C C . LEU A 1 172 ? -23.292 -5.972 4.799 1.00 87.81 172 LEU A C 1
ATOM 1245 O O . LEU A 1 172 ? -23.606 -6.778 5.666 1.00 87.81 172 LEU A O 1
ATOM 1249 N N . MET A 1 173 ? -23.639 -4.685 4.869 1.00 87.50 173 MET A N 1
ATOM 1250 C CA . MET A 1 173 ? -24.450 -4.119 5.955 1.00 87.50 173 MET A CA 1
ATOM 1251 C C . MET A 1 173 ? -25.968 -4.266 5.741 1.00 87.50 173 MET A C 1
ATOM 1253 O O . MET A 1 173 ? -26.728 -3.825 6.604 1.00 87.50 173 MET A O 1
ATOM 1257 N N . ARG A 1 174 ? -26.404 -4.819 4.602 1.00 69.00 174 ARG A N 1
ATOM 1258 C CA . ARG A 1 174 ? -27.803 -5.197 4.348 1.00 69.00 174 ARG A CA 1
ATOM 1259 C C . ARG A 1 174 ? -28.054 -6.621 4.816 1.00 69.00 174 ARG A C 1
ATOM 1261 O O . ARG A 1 174 ? -29.160 -6.841 5.350 1.00 69.00 174 ARG A O 1
#

Foldseek 3Di:
DPPPDDPVLVVQLVVLLVVLVVLCCCCPVVVQPVVQSNVLSVVSNLVSPSDCVSVVVCVVVVVVCVVCVVVCVVVVVVVVVVVVPDDCPVCVVPVVCCVVVVVLVVQLVVQLVVCVVVPDDSLVSNLRSVLVSLDLSVSLNSCVPSPVVCNSVSSSSSSRVNSCCVVVVVVVVD